Protein AF-A0A924PBU7-F1 (afdb_monomer)

Nearest PDB structures (foldseek):
  3qky-assembly1_A  TM=4.570E-01  e=2.585E-02  Rhodothermus marinus DSM 4252
  3ieg-assembly2_B  TM=4.352E-01  e=3.442E-02  Mus musculus
  3cvp-assembly1_A  TM=3.753E-01  e=7.047E-02  unclassified
  2j9q-assembly1_A  TM=3.989E-01  e=1.033E-01  Homo sapiens
  4gpk-assembly2_E  TM=4.368E-01  e=1.665E-01  Bacillus thuringiensis serovar thuringiensis

Structure (mmCIF, N/CA/C/O backbone):
data_AF-A0A924PBU7-F1
#
_entry.id   AF-A0A924PBU7-F1
#
loop_
_atom_site.group_PDB
_atom_site.id
_atom_site.type_symbol
_atom_site.label_atom_id
_atom_site.label_alt_id
_atom_site.label_comp_id
_atom_site.label_asym_id
_atom_site.label_entity_id
_atom_site.label_seq_id
_atom_site.pdbx_PDB_ins_code
_atom_site.Cartn_x
_atom_site.Cartn_y
_atom_site.Cartn_z
_atom_site.occupancy
_atom_site.B_iso_or_equiv
_atom_site.auth_seq_id
_atom_site.auth_comp_id
_atom_site.auth_asym_id
_atom_site.auth_atom_id
_atom_site.pdbx_PDB_model_num
ATOM 1 N N . MET A 1 1 ? 23.045 -5.844 -27.624 1.00 56.81 1 MET A N 1
ATOM 2 C CA . MET A 1 1 ? 23.984 -5.173 -26.698 1.00 56.81 1 MET A CA 1
ATOM 3 C C . MET A 1 1 ? 23.723 -3.667 -26.605 1.00 56.81 1 MET A C 1
ATOM 5 O O . MET A 1 1 ? 23.748 -3.156 -25.504 1.00 56.81 1 MET A O 1
ATOM 9 N N . MET A 1 2 ? 23.396 -2.970 -27.705 1.00 58.81 2 MET A N 1
ATOM 10 C CA . MET A 1 2 ? 23.069 -1.529 -27.681 1.00 58.81 2 MET A CA 1
ATOM 11 C C . MET A 1 2 ? 21.745 -1.187 -26.959 1.00 58.81 2 MET A C 1
ATOM 13 O O . MET A 1 2 ? 21.706 -0.216 -26.221 1.00 58.81 2 MET A O 1
ATOM 17 N N . GLN A 1 3 ? 20.705 -2.024 -27.077 1.00 64.38 3 GLN A N 1
ATOM 18 C CA . GLN A 1 3 ? 19.412 -1.808 -26.397 1.00 64.38 3 GLN A CA 1
ATOM 19 C C . GLN A 1 3 ? 19.473 -1.950 -24.863 1.00 64.38 3 GLN A C 1
ATOM 21 O O . GLN A 1 3 ? 18.751 -1.263 -24.157 1.00 64.38 3 GLN A O 1
ATOM 26 N N . THR A 1 4 ? 20.349 -2.806 -24.328 1.00 65.38 4 THR A N 1
ATOM 27 C CA . THR A 1 4 ? 20.480 -3.021 -22.872 1.00 65.38 4 THR A CA 1
ATOM 28 C C . THR A 1 4 ? 21.102 -1.815 -22.161 1.00 65.38 4 THR A C 1
ATOM 30 O O . THR A 1 4 ? 20.718 -1.487 -21.051 1.00 65.38 4 THR A O 1
ATOM 33 N N . ILE A 1 5 ? 22.016 -1.107 -22.825 1.00 70.56 5 ILE A N 1
ATOM 34 C CA . ILE A 1 5 ? 22.630 0.113 -22.277 1.00 70.56 5 ILE A CA 1
ATOM 35 C C . ILE A 1 5 ? 21.608 1.263 -22.240 1.00 70.56 5 ILE A C 1
ATOM 37 O O . ILE A 1 5 ? 21.645 2.113 -21.356 1.00 70.56 5 ILE A O 1
ATOM 41 N N . GLU A 1 6 ? 20.682 1.289 -23.199 1.00 81.00 6 GLU A N 1
ATOM 42 C CA . GLU A 1 6 ? 19.660 2.331 -23.305 1.00 81.00 6 GLU A CA 1
ATOM 43 C C . GLU A 1 6 ? 18.595 2.209 -22.203 1.00 81.00 6 GLU A C 1
ATOM 45 O O . GLU A 1 6 ? 18.214 3.223 -21.623 1.00 81.00 6 GLU A O 1
ATOM 50 N N . ILE A 1 7 ? 18.172 0.989 -21.845 1.00 81.00 7 ILE A N 1
ATOM 51 C CA . ILE A 1 7 ? 17.208 0.787 -20.749 1.00 81.00 7 ILE A CA 1
ATOM 52 C C . ILE A 1 7 ? 17.805 1.111 -19.374 1.00 81.00 7 ILE A C 1
ATOM 54 O O . ILE A 1 7 ? 17.152 1.785 -18.578 1.00 81.00 7 ILE A O 1
ATOM 58 N N . GLU A 1 8 ? 19.048 0.696 -19.110 1.00 83.94 8 GLU A N 1
ATOM 59 C CA . GLU A 1 8 ? 19.739 0.993 -17.847 1.00 83.94 8 GLU A CA 1
ATOM 60 C C . GLU A 1 8 ? 19.863 2.509 -17.641 1.00 83.94 8 GLU A C 1
ATOM 62 O O . GLU A 1 8 ? 19.563 3.016 -16.563 1.00 83.94 8 GLU A O 1
ATOM 67 N N . LEU A 1 9 ? 20.184 3.258 -18.703 1.00 89.38 9 LEU A N 1
ATOM 68 C CA . LEU A 1 9 ? 20.258 4.717 -18.649 1.00 89.38 9 LEU A CA 1
ATOM 69 C C . LEU A 1 9 ? 18.900 5.375 -18.358 1.00 89.38 9 LEU A C 1
ATOM 71 O O . LEU A 1 9 ? 18.836 6.330 -17.581 1.00 89.38 9 LEU A O 1
ATOM 75 N N . LEU A 1 10 ? 17.819 4.895 -18.982 1.00 89.94 10 LEU A N 1
ATOM 76 C CA . LEU A 1 10 ? 16.467 5.394 -18.705 1.00 89.94 10 LEU A CA 1
ATOM 77 C C . LEU A 1 10 ? 16.088 5.137 -17.241 1.00 89.94 10 LEU A C 1
ATOM 79 O O . LEU A 1 10 ? 15.563 6.031 -16.576 1.00 89.94 10 LEU A O 1
ATOM 83 N N . MET A 1 11 ? 16.415 3.953 -16.719 1.00 86.75 11 MET A N 1
ATOM 84 C CA . MET A 1 11 ? 16.155 3.600 -15.325 1.00 86.75 11 MET A CA 1
ATOM 85 C C . MET A 1 11 ? 16.983 4.403 -14.332 1.00 86.75 11 MET A C 1
ATOM 87 O O . MET A 1 11 ? 16.440 4.850 -13.323 1.00 86.75 11 MET A O 1
ATOM 91 N N . ASP A 1 12 ? 18.256 4.659 -14.615 1.00 91.44 12 ASP A N 1
ATOM 92 C CA . ASP A 1 12 ? 19.094 5.512 -13.773 1.00 91.44 12 ASP A CA 1
ATOM 93 C C . ASP A 1 12 ? 18.520 6.930 -13.664 1.00 91.44 12 ASP A C 1
ATOM 95 O O . ASP A 1 12 ? 18.472 7.510 -12.576 1.00 91.44 12 ASP A O 1
ATOM 99 N N . GLN A 1 13 ? 18.011 7.477 -14.771 1.00 92.62 13 GLN A N 1
ATOM 100 C CA . GLN A 1 13 ? 17.343 8.778 -14.762 1.00 92.62 13 GLN A CA 1
ATOM 101 C C . GLN A 1 13 ? 16.046 8.740 -13.947 1.00 92.62 13 GLN A C 1
ATOM 103 O O . GLN A 1 13 ? 15.836 9.608 -13.100 1.00 92.62 13 GLN A O 1
ATOM 108 N N . ILE A 1 14 ? 15.193 7.733 -14.157 1.00 90.50 14 ILE A N 1
ATOM 109 C CA . ILE A 1 14 ? 13.946 7.549 -13.397 1.00 90.50 14 ILE A CA 1
ATOM 110 C C . ILE A 1 14 ? 14.235 7.436 -11.893 1.00 9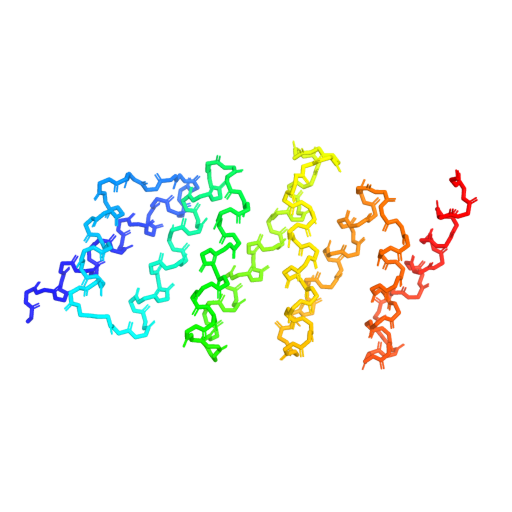0.50 14 ILE A C 1
ATOM 112 O O . ILE A 1 14 ? 13.585 8.104 -11.085 1.00 90.50 14 ILE A O 1
ATOM 116 N N . ASN A 1 15 ? 15.241 6.647 -11.515 1.00 88.69 15 ASN A N 1
ATOM 117 C CA . ASN A 1 15 ? 15.662 6.486 -10.127 1.00 88.69 15 ASN A CA 1
ATOM 118 C C . ASN A 1 15 ? 16.164 7.808 -9.534 1.00 88.69 15 ASN A C 1
ATOM 120 O O . ASN A 1 15 ? 15.799 8.133 -8.408 1.00 88.69 15 ASN A O 1
ATOM 124 N N . ALA A 1 16 ? 16.908 8.619 -10.292 1.00 92.19 16 ALA A N 1
ATOM 125 C CA . ALA A 1 16 ? 17.340 9.939 -9.832 1.00 92.19 16 ALA A CA 1
ATOM 126 C C . ALA A 1 16 ? 16.155 10.877 -9.533 1.00 92.19 16 ALA A C 1
ATOM 128 O O . ALA A 1 16 ? 16.163 11.583 -8.521 1.00 92.19 16 ALA A O 1
ATOM 129 N N . TYR A 1 17 ? 15.108 10.862 -10.369 1.00 90.56 17 TYR A N 1
ATOM 130 C CA . TYR A 1 17 ? 13.878 11.613 -10.096 1.00 90.56 17 TYR A CA 1
ATOM 131 C C . TYR A 1 17 ? 13.199 11.122 -8.817 1.00 90.56 17 TYR A C 1
ATOM 133 O O . TYR A 1 17 ? 12.898 11.936 -7.938 1.00 90.56 17 TYR A O 1
ATOM 141 N N . ARG A 1 18 ? 13.054 9.803 -8.664 1.00 83.62 18 ARG A N 1
ATOM 142 C CA . ARG A 1 18 ? 12.472 9.191 -7.464 1.00 83.62 18 ARG A CA 1
ATOM 143 C C . ARG A 1 18 ? 13.238 9.572 -6.198 1.00 83.62 18 ARG A C 1
ATOM 145 O O . ARG A 1 18 ? 12.625 10.004 -5.226 1.00 83.62 18 ARG A O 1
ATOM 152 N N . ASP A 1 19 ? 14.561 9.463 -6.219 1.00 86.31 19 ASP A N 1
ATOM 153 C CA . ASP A 1 19 ? 15.416 9.762 -5.067 1.00 86.31 19 ASP A CA 1
ATOM 154 C C . ASP A 1 19 ? 15.385 11.259 -4.705 1.00 86.31 19 ASP A C 1
ATOM 156 O O . ASP A 1 19 ? 15.541 11.627 -3.540 1.00 86.31 19 ASP A O 1
ATOM 160 N N . SER A 1 20 ? 15.113 12.130 -5.683 1.00 87.88 20 SER A N 1
ATOM 161 C CA . SER A 1 20 ? 14.865 13.561 -5.462 1.00 87.88 20 SER A CA 1
ATOM 162 C C . SER A 1 20 ? 13.434 13.895 -5.008 1.00 87.88 20 SER A C 1
ATOM 164 O O . SER A 1 20 ? 13.133 15.060 -4.748 1.00 87.88 20 SER A O 1
ATOM 166 N N . GLY A 1 21 ? 12.539 12.902 -4.931 1.00 82.19 21 GLY A N 1
ATOM 167 C CA . GLY A 1 21 ? 11.125 13.083 -4.586 1.00 82.19 21 GLY A CA 1
ATOM 168 C C . GLY A 1 21 ? 10.296 13.778 -5.671 1.00 82.19 21 GLY A C 1
ATOM 169 O O . GLY A 1 21 ? 9.226 14.309 -5.376 1.00 82.19 21 GLY A O 1
ATOM 170 N N . SER A 1 22 ? 10.790 13.812 -6.910 1.00 85.88 22 SER A N 1
ATOM 171 C CA . SER A 1 22 ? 10.132 14.462 -8.046 1.00 85.88 22 SER A CA 1
ATOM 172 C C . SER A 1 22 ? 9.570 13.433 -9.024 1.00 85.88 22 SER A C 1
ATOM 174 O O . SER A 1 22 ? 10.140 12.359 -9.208 1.00 85.88 22 SER A O 1
ATOM 176 N N . ALA A 1 23 ? 8.473 13.782 -9.699 1.00 85.75 23 ALA A N 1
ATOM 177 C CA . ALA A 1 23 ? 7.946 12.967 -10.787 1.00 85.75 23 ALA A CA 1
ATOM 178 C C . ALA A 1 23 ? 8.939 12.959 -11.966 1.00 85.75 23 ALA A C 1
ATOM 180 O O . ALA A 1 23 ? 9.358 14.042 -12.398 1.00 85.75 23 ALA A O 1
ATOM 181 N N . PRO A 1 24 ? 9.294 11.793 -12.531 1.00 87.56 24 PRO A N 1
ATOM 182 C CA . PRO A 1 24 ? 10.001 11.757 -13.803 1.00 87.56 24 PRO A CA 1
ATOM 183 C C . PRO A 1 24 ? 9.134 12.389 -14.910 1.00 87.56 24 PRO A C 1
ATOM 185 O O . PRO A 1 24 ? 7.908 12.223 -14.896 1.00 87.56 24 PRO A O 1
ATOM 188 N N . PRO A 1 25 ? 9.733 13.104 -15.884 1.00 89.88 25 PRO A N 1
ATOM 189 C CA . PRO A 1 25 ? 9.001 13.662 -17.015 1.00 89.88 25 PRO A CA 1
ATOM 190 C C . PRO A 1 25 ? 8.213 12.586 -17.767 1.00 89.88 25 PRO A C 1
ATOM 192 O O . PRO A 1 25 ? 8.705 11.479 -17.977 1.00 89.88 25 PRO A O 1
ATOM 195 N N . GLU A 1 26 ? 7.014 12.928 -18.239 1.00 87.88 26 GLU A N 1
ATOM 196 C CA . GLU A 1 26 ? 6.144 11.983 -18.954 1.00 87.88 26 GLU A CA 1
ATOM 197 C C . GLU A 1 26 ? 6.832 11.375 -20.187 1.00 87.88 26 GLU A C 1
ATOM 199 O O . GLU A 1 26 ? 6.700 10.184 -20.451 1.00 87.88 26 GLU A O 1
ATOM 204 N N . GLU A 1 27 ? 7.633 12.167 -20.903 1.00 90.44 27 GLU A N 1
ATOM 205 C CA . GLU A 1 27 ? 8.400 1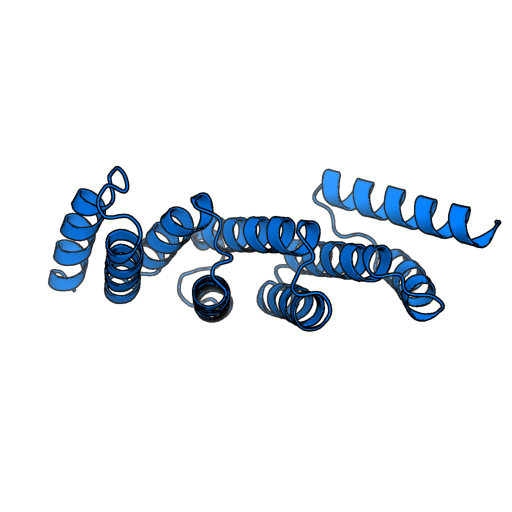1.693 -22.058 1.00 90.44 27 GLU A CA 1
ATOM 206 C C . GLU A 1 27 ? 9.428 10.615 -21.676 1.00 90.44 27 GLU A C 1
ATOM 208 O O . GLU A 1 27 ? 9.548 9.613 -22.377 1.00 90.44 27 GLU A O 1
ATOM 213 N N . LEU A 1 28 ? 10.111 10.769 -20.535 1.00 90.69 28 LEU A N 1
ATOM 214 C CA . LEU A 1 28 ? 11.053 9.770 -20.020 1.00 90.69 28 LEU A CA 1
ATOM 215 C C . LEU A 1 28 ? 10.324 8.458 -19.691 1.00 90.69 28 LEU A C 1
ATOM 217 O O . LEU A 1 28 ? 10.750 7.379 -20.104 1.00 90.69 28 LEU A O 1
ATOM 221 N N . MET A 1 29 ? 9.175 8.561 -19.019 1.00 90.94 29 MET A N 1
ATOM 222 C CA . MET A 1 29 ? 8.334 7.403 -18.702 1.00 90.94 29 MET A CA 1
ATOM 223 C C . MET A 1 29 ? 7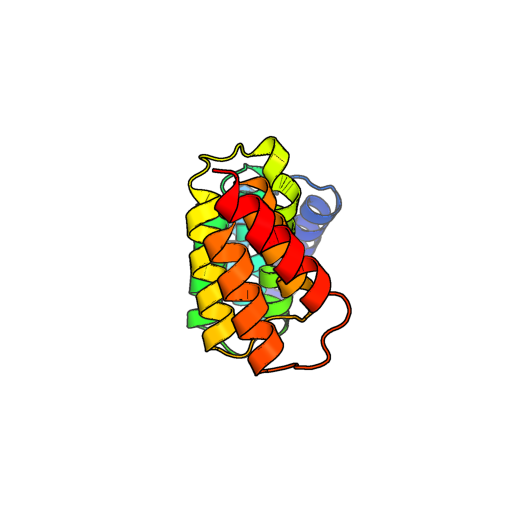.790 6.718 -19.960 1.00 90.94 29 MET A C 1
ATOM 225 O O . MET A 1 29 ? 7.758 5.492 -20.032 1.00 90.94 29 MET A O 1
ATOM 229 N N . ASN A 1 30 ? 7.408 7.483 -20.985 1.00 90.38 30 ASN A N 1
ATOM 230 C CA . ASN A 1 30 ? 6.929 6.940 -22.256 1.00 90.38 30 ASN A CA 1
ATOM 231 C C . ASN A 1 30 ? 8.031 6.205 -23.029 1.00 90.38 30 ASN A C 1
ATOM 233 O O . ASN A 1 30 ? 7.757 5.172 -23.644 1.00 90.38 30 ASN A O 1
ATOM 237 N N . GLN A 1 31 ? 9.267 6.708 -22.999 1.00 89.50 31 GLN A N 1
ATOM 238 C CA . GLN A 1 31 ? 10.417 6.031 -23.603 1.00 89.50 31 GLN A CA 1
ATOM 239 C C . GLN A 1 31 ? 10.694 4.695 -22.913 1.00 89.50 31 GLN A C 1
ATOM 241 O O . GLN A 1 31 ? 10.795 3.669 -23.588 1.00 89.50 31 GLN A O 1
ATOM 246 N N . TYR A 1 32 ? 10.719 4.690 -21.578 1.00 88.31 32 TYR A N 1
ATOM 247 C CA . TYR A 1 32 ? 10.904 3.464 -20.807 1.00 88.31 32 TYR A CA 1
ATOM 248 C C . TYR A 1 32 ? 9.760 2.462 -21.035 1.00 88.31 32 TYR A C 1
ATOM 250 O O . TYR A 1 32 ? 10.009 1.290 -21.312 1.00 88.31 32 TYR A O 1
ATOM 258 N N . ARG A 1 33 ? 8.501 2.924 -21.058 1.00 89.38 33 ARG A N 1
ATOM 259 C CA . ARG A 1 33 ? 7.334 2.073 -21.341 1.00 89.38 33 ARG A CA 1
ATOM 260 C C . ARG A 1 33 ? 7.422 1.392 -22.707 1.00 89.38 33 ARG A C 1
ATOM 262 O O . ARG A 1 33 ? 7.236 0.182 -22.785 1.00 89.38 33 ARG A O 1
ATOM 269 N N . ARG A 1 34 ? 7.767 2.131 -23.770 1.00 88.12 34 ARG A N 1
ATOM 270 C CA . ARG A 1 34 ? 7.954 1.558 -25.120 1.00 88.12 34 ARG A CA 1
ATOM 271 C C . ARG A 1 34 ? 9.036 0.483 -25.146 1.00 88.12 34 ARG A C 1
ATOM 273 O O . ARG A 1 34 ? 8.902 -0.499 -25.872 1.00 88.12 34 ARG A O 1
ATOM 280 N N . PHE A 1 35 ? 10.102 0.672 -24.371 1.00 83.25 35 PHE A N 1
ATOM 281 C CA . PHE A 1 35 ? 11.165 -0.318 -24.258 1.00 83.25 35 PHE A CA 1
ATOM 282 C C . PHE A 1 35 ? 10.647 -1.613 -23.624 1.00 83.25 35 PHE A C 1
ATOM 284 O O . PHE A 1 35 ? 10.793 -2.693 -24.198 1.00 83.25 35 PHE A O 1
ATOM 291 N N . VAL A 1 36 ? 9.988 -1.493 -22.470 1.00 84.50 36 VAL A N 1
ATOM 292 C CA . VAL A 1 36 ? 9.411 -2.627 -21.737 1.00 84.50 36 VAL A CA 1
ATOM 293 C C . VAL A 1 36 ? 8.369 -3.351 -22.595 1.00 84.50 36 VAL A C 1
ATOM 295 O O . VAL A 1 36 ? 8.354 -4.576 -22.638 1.00 84.50 36 VAL A O 1
ATOM 298 N N . GLU A 1 37 ? 7.531 -2.625 -23.339 1.00 83.50 37 GLU A N 1
ATOM 299 C CA . GLU A 1 37 ? 6.545 -3.203 -24.264 1.00 83.50 37 GLU A CA 1
ATOM 300 C C . GLU A 1 37 ? 7.190 -4.009 -25.403 1.00 83.50 37 GLU A C 1
ATOM 302 O O . GLU A 1 37 ? 6.627 -5.016 -25.840 1.00 83.50 37 GLU A O 1
ATOM 307 N N . ALA A 1 38 ? 8.369 -3.597 -25.878 1.00 80.12 38 ALA A N 1
ATOM 308 C CA . ALA A 1 38 ? 9.058 -4.248 -26.987 1.00 80.12 38 ALA A CA 1
ATOM 309 C C . ALA A 1 38 ? 9.742 -5.567 -26.591 1.00 80.12 38 ALA A C 1
ATOM 311 O O . ALA A 1 38 ? 9.901 -6.445 -27.444 1.00 80.12 38 ALA A O 1
ATOM 312 N N . SER A 1 39 ? 10.172 -5.731 -25.335 1.00 65.12 39 SER A N 1
ATOM 313 C CA . SER A 1 39 ? 10.795 -6.969 -24.831 1.00 65.12 39 SER A CA 1
ATOM 314 C C . SER A 1 39 ? 10.753 -7.044 -23.295 1.00 65.12 39 SER A C 1
ATOM 316 O O . SER A 1 39 ? 11.775 -6.824 -22.651 1.00 65.12 39 SER A O 1
ATOM 318 N N . PRO A 1 40 ? 9.599 -7.373 -22.686 1.00 70.50 40 PRO A N 1
ATOM 319 C CA . PRO A 1 40 ? 9.456 -7.331 -21.235 1.00 70.50 40 PRO A CA 1
ATOM 320 C C . PRO A 1 40 ? 10.074 -8.569 -20.587 1.00 70.50 40 PRO A C 1
ATOM 322 O O . PRO A 1 40 ? 9.542 -9.676 -20.728 1.00 70.50 40 PRO A O 1
ATOM 325 N N . THR A 1 41 ? 11.137 -8.398 -19.800 1.00 83.69 41 THR A N 1
ATOM 326 C CA . THR A 1 41 ? 11.391 -9.351 -18.715 1.00 83.69 41 THR A CA 1
ATOM 327 C C . THR A 1 41 ? 10.430 -9.074 -17.553 1.00 83.69 41 THR A C 1
ATOM 329 O O . THR A 1 41 ? 9.811 -8.011 -17.461 1.00 83.69 41 THR A O 1
ATOM 332 N N . GLU A 1 42 ? 10.271 -10.041 -16.646 1.00 83.12 42 GLU A N 1
ATOM 333 C CA . GLU A 1 42 ? 9.536 -9.808 -15.395 1.00 83.12 42 GLU A CA 1
ATOM 334 C C . GLU A 1 42 ? 10.146 -8.650 -14.588 1.00 83.12 42 GLU A C 1
ATOM 336 O O . GLU A 1 42 ? 9.401 -7.881 -13.980 1.00 83.12 42 GLU A O 1
ATOM 341 N N . GLY A 1 43 ? 11.477 -8.508 -14.612 1.00 84.38 43 GLY A N 1
ATOM 342 C CA . GLY A 1 43 ? 12.191 -7.416 -13.951 1.00 84.38 43 GLY A CA 1
ATOM 343 C C . GLY A 1 43 ? 11.794 -6.059 -14.520 1.00 84.38 43 GLY A C 1
ATOM 344 O O . GLY A 1 43 ? 11.284 -5.223 -13.780 1.00 84.38 43 GLY A O 1
ATOM 345 N N . ASP A 1 44 ? 11.898 -5.893 -15.839 1.00 83.75 44 ASP A N 1
ATOM 346 C CA . ASP A 1 44 ? 11.591 -4.620 -16.509 1.00 83.75 44 ASP A CA 1
ATOM 347 C C . ASP A 1 44 ? 10.124 -4.207 -16.309 1.00 83.75 44 ASP A C 1
ATOM 349 O O . ASP A 1 44 ? 9.806 -3.051 -16.038 1.00 83.75 44 ASP A O 1
ATOM 353 N N . ALA A 1 45 ? 9.199 -5.168 -16.389 1.00 84.19 45 ALA A N 1
ATOM 354 C CA . ALA A 1 45 ? 7.781 -4.897 -16.163 1.00 84.19 45 ALA A CA 1
ATOM 355 C C . ALA A 1 45 ? 7.474 -4.524 -14.701 1.00 84.19 45 ALA A C 1
ATOM 357 O O . ALA A 1 45 ? 6.561 -3.741 -14.439 1.00 84.19 45 ALA A O 1
ATOM 358 N N . SER A 1 46 ? 8.229 -5.082 -13.754 1.00 88.38 46 SER A N 1
ATOM 359 C CA . SER A 1 46 ? 8.105 -4.765 -12.331 1.00 88.38 46 SER A CA 1
ATOM 360 C C . SER A 1 46 ? 8.649 -3.374 -12.017 1.00 88.38 46 SER A C 1
ATOM 362 O O . SER A 1 46 ? 7.998 -2.599 -11.321 1.00 88.38 46 SER A O 1
ATOM 364 N N . GLU A 1 47 ? 9.815 -3.036 -12.561 1.00 88.44 47 GLU A N 1
ATOM 365 C CA . GLU A 1 47 ? 10.434 -1.721 -12.404 1.00 88.44 47 GLU A CA 1
ATOM 366 C C . GLU A 1 47 ? 9.580 -0.611 -13.021 1.00 88.44 47 GLU A C 1
ATOM 368 O O . GLU A 1 47 ? 9.370 0.422 -12.382 1.00 88.44 47 GLU A O 1
ATOM 373 N N . LEU A 1 48 ? 8.985 -0.854 -14.194 1.00 89.31 48 LEU A N 1
ATOM 374 C CA . LEU A 1 48 ? 8.018 0.063 -14.801 1.00 89.31 48 LEU A CA 1
ATOM 375 C C . LEU A 1 48 ? 6.817 0.320 -13.903 1.00 89.31 48 LEU A C 1
ATOM 377 O O . LEU A 1 48 ? 6.451 1.475 -13.710 1.00 89.31 48 LEU A O 1
ATOM 381 N N . ALA A 1 49 ? 6.227 -0.725 -13.323 1.00 92.06 49 ALA A N 1
ATOM 382 C CA . ALA A 1 49 ? 5.093 -0.553 -12.425 1.00 92.06 49 ALA A CA 1
ATOM 383 C C . ALA A 1 49 ? 5.463 0.269 -11.179 1.00 92.06 49 ALA A C 1
ATOM 385 O O . ALA A 1 49 ? 4.690 1.130 -10.760 1.00 92.06 49 ALA A O 1
ATOM 386 N N . ILE A 1 50 ? 6.654 0.048 -10.613 1.00 92.06 50 ILE A N 1
ATOM 387 C CA . ILE A 1 50 ? 7.156 0.820 -9.466 1.00 92.06 50 ILE A CA 1
ATOM 388 C C . ILE A 1 50 ? 7.350 2.290 -9.854 1.00 92.06 50 ILE A C 1
ATOM 390 O O . ILE A 1 50 ? 6.911 3.182 -9.128 1.00 92.06 50 ILE A O 1
ATOM 394 N N . ALA A 1 51 ? 7.975 2.550 -11.002 1.00 91.00 51 ALA A N 1
ATOM 395 C CA . ALA A 1 51 ? 8.226 3.900 -11.489 1.00 91.00 51 ALA A CA 1
ATOM 396 C C . ALA A 1 51 ? 6.930 4.654 -11.840 1.00 91.00 51 ALA A C 1
ATOM 398 O O . ALA A 1 51 ? 6.770 5.816 -11.460 1.00 91.00 51 ALA A O 1
ATOM 399 N N . ASP A 1 52 ? 5.980 3.994 -12.509 1.00 91.94 52 ASP A N 1
ATOM 400 C CA . ASP A 1 52 ? 4.665 4.559 -12.831 1.00 91.94 52 ASP A CA 1
ATOM 401 C C . ASP A 1 52 ? 3.882 4.885 -11.549 1.00 91.94 52 ASP A C 1
ATOM 403 O O . ASP A 1 52 ? 3.354 5.992 -11.409 1.00 91.94 52 ASP A O 1
ATOM 407 N N . ALA A 1 53 ? 3.853 3.970 -10.574 1.00 92.56 53 ALA A N 1
ATOM 408 C CA . ALA A 1 53 ? 3.170 4.200 -9.305 1.00 92.56 53 ALA A CA 1
ATOM 409 C C . ALA A 1 53 ? 3.803 5.342 -8.493 1.00 92.56 53 ALA A C 1
ATOM 411 O O . ALA A 1 53 ? 3.073 6.178 -7.961 1.00 92.56 53 ALA A O 1
ATOM 412 N N . ALA A 1 54 ? 5.136 5.436 -8.451 1.00 90.62 54 ALA A N 1
ATOM 413 C CA . ALA A 1 54 ? 5.841 6.540 -7.796 1.00 90.62 54 ALA A CA 1
ATOM 414 C C . ALA A 1 54 ? 5.561 7.892 -8.481 1.00 90.62 54 ALA A C 1
ATOM 416 O O . ALA A 1 54 ? 5.326 8.902 -7.818 1.00 90.62 54 ALA A O 1
ATOM 417 N N . SER A 1 55 ? 5.516 7.927 -9.816 1.00 89.69 55 SER A N 1
ATOM 418 C CA . SER A 1 55 ? 5.134 9.139 -10.551 1.00 89.69 55 SER A CA 1
ATOM 419 C C . SER A 1 55 ? 3.702 9.571 -10.217 1.00 89.69 55 SER A C 1
ATOM 421 O O . SER A 1 55 ? 3.449 10.744 -9.937 1.00 89.69 55 SER A O 1
ATOM 423 N N . LEU A 1 56 ? 2.760 8.628 -10.160 1.00 91.12 56 LEU A N 1
ATOM 424 C CA . LEU A 1 56 ? 1.376 8.897 -9.763 1.00 91.12 56 LEU A CA 1
ATOM 425 C C . LEU A 1 56 ? 1.267 9.358 -8.300 1.00 91.12 56 LEU A C 1
ATOM 427 O O . LEU A 1 56 ? 0.502 10.278 -8.010 1.00 91.12 56 LEU A O 1
ATOM 431 N N . GLU A 1 57 ? 2.056 8.781 -7.394 1.00 88.94 57 GLU A N 1
ATOM 432 C CA . GLU A 1 57 ? 2.150 9.200 -5.991 1.00 88.94 57 GLU A CA 1
ATOM 433 C C . GLU A 1 57 ? 2.552 10.670 -5.863 1.00 88.94 57 GLU A C 1
ATOM 435 O O . GLU A 1 57 ? 1.859 11.441 -5.201 1.00 88.94 57 GLU A O 1
ATOM 440 N N . THR A 1 58 ? 3.624 11.086 -6.545 1.00 86.44 58 THR A N 1
ATOM 441 C CA . THR A 1 58 ? 4.091 12.486 -6.509 1.00 86.44 58 THR A CA 1
ATOM 442 C C . THR A 1 58 ? 3.063 13.476 -7.068 1.00 86.44 58 THR A C 1
ATOM 444 O O . THR A 1 58 ? 3.072 14.652 -6.709 1.00 86.44 58 THR A O 1
ATOM 447 N N . GLN A 1 59 ? 2.134 13.003 -7.905 1.00 86.50 59 GLN A N 1
ATOM 448 C CA . GLN A 1 59 ? 1.004 13.776 -8.429 1.00 86.50 59 GLN A CA 1
ATOM 449 C C . GLN A 1 59 ? -0.241 13.728 -7.521 1.00 86.50 59 GLN A C 1
ATOM 451 O O . GLN A 1 59 ? -1.267 14.317 -7.858 1.00 86.50 59 GLN A O 1
ATOM 456 N N . GLY A 1 60 ? -0.194 13.008 -6.395 1.00 86.12 60 GLY A N 1
ATOM 457 C CA . GLY A 1 60 ? -1.334 12.791 -5.501 1.00 86.12 60 GLY A CA 1
ATOM 458 C C . GLY A 1 60 ? -2.398 11.834 -6.054 1.00 86.12 60 GLY A C 1
ATOM 459 O O . GLY A 1 60 ? -3.503 11.751 -5.520 1.00 86.12 60 GLY A O 1
ATOM 460 N N . ARG A 1 61 ? -2.095 11.096 -7.127 1.00 89.44 61 ARG A N 1
ATOM 461 C CA . ARG A 1 61 ? -3.016 10.181 -7.822 1.00 89.44 61 ARG A CA 1
ATOM 462 C C . ARG A 1 61 ? -2.944 8.776 -7.221 1.00 89.44 61 ARG A C 1
ATOM 464 O O . ARG A 1 61 ? -2.701 7.787 -7.911 1.00 89.44 61 ARG A O 1
ATOM 471 N N . TYR A 1 62 ? -3.165 8.681 -5.910 1.00 90.06 62 TYR A N 1
ATOM 472 C CA . TYR A 1 62 ? -2.923 7.453 -5.144 1.00 90.06 62 TYR A CA 1
ATOM 473 C C . TYR A 1 62 ? -3.786 6.267 -5.585 1.00 90.06 62 TYR A C 1
ATOM 475 O O . TYR A 1 62 ? -3.290 5.148 -5.657 1.00 90.06 62 TYR A O 1
ATOM 483 N N . CYS A 1 63 ? -5.060 6.496 -5.921 1.00 89.44 63 CYS A N 1
ATOM 484 C CA . CYS A 1 63 ? -5.938 5.432 -6.420 1.00 89.44 63 CYS A CA 1
ATOM 485 C C . CYS A 1 63 ? -5.391 4.788 -7.703 1.00 89.44 63 CYS A C 1
ATOM 487 O O . CYS A 1 63 ? -5.438 3.573 -7.853 1.00 89.44 63 CYS A O 1
ATOM 489 N N . GLU A 1 64 ? -4.842 5.586 -8.617 1.00 90.75 64 GLU A N 1
ATOM 490 C CA . GLU A 1 64 ? -4.287 5.075 -9.872 1.00 90.75 64 GLU A CA 1
ATOM 491 C C . GLU A 1 64 ? -2.973 4.327 -9.632 1.00 90.75 64 GLU A C 1
ATOM 493 O O . GLU A 1 64 ? -2.767 3.255 -10.195 1.00 90.75 64 GLU A O 1
ATOM 498 N N . ALA A 1 65 ? -2.125 4.828 -8.732 1.00 92.06 65 ALA A N 1
ATOM 499 C CA . ALA A 1 65 ? -0.910 4.130 -8.316 1.00 92.06 65 ALA A CA 1
ATOM 500 C C . ALA A 1 65 ? -1.212 2.757 -7.682 1.00 92.06 65 ALA A C 1
ATOM 502 O O . ALA A 1 65 ? -0.515 1.780 -7.958 1.00 92.06 65 ALA A O 1
ATOM 503 N N . LEU A 1 66 ? -2.280 2.649 -6.878 1.00 90.38 66 LEU A N 1
ATOM 504 C CA . LEU A 1 66 ? -2.730 1.369 -6.315 1.00 90.38 66 LEU A CA 1
ATOM 505 C C . LEU A 1 66 ? -3.117 0.369 -7.410 1.00 90.38 66 LEU A C 1
ATOM 507 O O . LEU A 1 66 ? -2.717 -0.792 -7.335 1.00 90.38 66 LEU A O 1
ATOM 511 N N . VAL A 1 67 ? -3.825 0.829 -8.446 1.00 89.88 67 VAL A N 1
ATOM 512 C CA . VAL A 1 67 ? -4.203 -0.004 -9.598 1.00 89.88 67 VAL A CA 1
ATOM 513 C C . VAL A 1 67 ? -2.971 -0.498 -10.360 1.00 89.88 67 VAL A C 1
ATOM 515 O O . VAL A 1 67 ? -2.935 -1.665 -10.750 1.00 89.88 67 VAL A O 1
ATOM 518 N N . VAL A 1 68 ? -1.944 0.341 -10.544 1.00 92.25 68 VAL A N 1
ATOM 519 C CA . VAL A 1 68 ? -0.687 -0.062 -11.206 1.00 92.25 68 VAL A CA 1
ATOM 520 C C . VAL A 1 68 ? -0.010 -1.207 -10.450 1.00 92.25 68 VAL A C 1
ATOM 522 O O . VAL A 1 68 ? 0.319 -2.236 -11.049 1.00 92.25 68 VAL A O 1
ATOM 525 N N . PHE A 1 69 ? 0.146 -1.075 -9.129 1.00 89.44 69 PHE A N 1
ATOM 526 C CA . PHE A 1 69 ? 0.705 -2.148 -8.304 1.00 89.44 69 PHE A CA 1
ATOM 527 C C . PHE A 1 69 ? -0.141 -3.422 -8.353 1.00 89.44 69 PHE A C 1
ATOM 529 O O . PHE A 1 69 ? 0.409 -4.522 -8.456 1.00 89.44 69 PHE A O 1
ATOM 536 N N . GLU A 1 70 ? -1.468 -3.290 -8.309 1.00 86.62 70 GLU A N 1
ATOM 537 C CA . GLU A 1 70 ? -2.369 -4.437 -8.371 1.00 86.62 70 GLU A CA 1
ATOM 538 C C . GLU A 1 70 ? -2.215 -5.196 -9.694 1.00 86.62 70 GLU A C 1
ATOM 540 O O . GLU A 1 70 ? -2.037 -6.414 -9.685 1.00 86.62 70 GLU A O 1
ATOM 545 N N . GLN A 1 71 ? -2.219 -4.497 -10.829 1.00 88.62 71 GLN A N 1
ATOM 546 C CA . GLN A 1 71 ? -2.047 -5.112 -12.148 1.00 88.62 71 GLN A CA 1
ATOM 547 C C . GLN A 1 71 ? -0.690 -5.815 -12.279 1.00 88.62 71 GLN A C 1
ATOM 549 O O . GLN A 1 71 ? -0.616 -6.943 -12.777 1.00 88.62 71 GLN A O 1
ATOM 554 N N . ALA A 1 72 ? 0.381 -5.185 -11.788 1.00 89.25 72 ALA A N 1
ATOM 555 C CA . ALA A 1 72 ? 1.716 -5.771 -11.807 1.00 89.25 72 ALA A CA 1
ATOM 556 C C . ALA A 1 72 ? 1.786 -7.057 -10.970 1.00 89.25 72 ALA A C 1
ATOM 558 O O . ALA A 1 72 ? 2.314 -8.070 -11.430 1.00 89.25 72 ALA A O 1
ATOM 559 N N . LEU A 1 73 ? 1.186 -7.063 -9.777 1.00 85.75 73 LEU A N 1
ATOM 560 C CA . LEU A 1 73 ? 1.167 -8.231 -8.892 1.00 85.75 73 LEU A CA 1
ATOM 561 C C . LEU A 1 73 ? 0.163 -9.309 -9.308 1.00 85.75 73 LEU A C 1
ATOM 563 O O . LEU A 1 73 ? 0.371 -10.478 -8.991 1.00 85.75 73 LEU A O 1
ATOM 567 N N . GLN A 1 74 ? -0.892 -8.975 -10.052 1.00 84.62 74 GLN A N 1
ATOM 568 C CA . GLN A 1 74 ? -1.729 -9.987 -10.705 1.00 84.62 74 GLN A CA 1
ATOM 569 C C . GLN A 1 74 ? -0.919 -10.788 -11.731 1.00 84.62 74 GLN A C 1
ATOM 571 O O . GLN A 1 74 ? -1.089 -12.003 -11.839 1.00 84.62 74 GLN A O 1
ATOM 576 N N . LYS A 1 75 ? -0.016 -10.119 -12.458 1.00 86.19 75 LYS A N 1
ATOM 577 C CA . LYS A 1 75 ? 0.851 -10.749 -13.459 1.00 86.19 75 LYS A CA 1
ATOM 578 C C . LYS A 1 75 ? 2.049 -11.466 -12.832 1.00 86.19 75 LYS A C 1
ATOM 580 O O . LYS A 1 75 ? 2.385 -12.570 -13.255 1.00 86.19 75 LYS A O 1
ATOM 585 N N . PHE A 1 76 ? 2.656 -10.867 -11.810 1.00 87.38 76 PHE A N 1
ATOM 586 C CA . PHE A 1 76 ? 3.869 -11.356 -11.151 1.00 87.38 76 PHE A CA 1
ATOM 587 C C . PHE A 1 76 ? 3.661 -11.497 -9.639 1.00 87.38 76 PHE A C 1
ATOM 589 O O . PHE A 1 76 ? 4.281 -10.790 -8.840 1.00 87.38 76 PHE A O 1
ATOM 596 N N . PRO A 1 77 ? 2.793 -12.426 -9.200 1.00 82.31 77 PRO A N 1
ATOM 597 C CA . PRO A 1 77 ? 2.377 -12.492 -7.805 1.00 82.31 77 PRO A CA 1
ATOM 598 C C . PRO A 1 77 ? 3.543 -12.747 -6.858 1.00 82.31 77 PRO A C 1
ATOM 600 O O . PRO A 1 77 ? 3.528 -12.236 -5.747 1.00 82.31 77 PRO A O 1
ATOM 603 N N . GLN A 1 78 ? 4.565 -13.500 -7.275 1.00 84.62 78 GLN A N 1
ATOM 604 C CA . GLN A 1 78 ? 5.705 -13.878 -6.432 1.00 84.62 78 GLN A CA 1
ATOM 605 C C . GLN A 1 78 ? 6.866 -12.877 -6.443 1.00 84.62 78 GLN A C 1
ATOM 607 O O . GLN A 1 78 ? 7.866 -13.114 -5.766 1.00 84.62 78 GLN A O 1
ATOM 612 N N . ASN A 1 79 ? 6.739 -11.756 -7.154 1.00 86.75 79 ASN A N 1
ATOM 613 C CA . ASN A 1 79 ? 7.802 -10.769 -7.228 1.00 86.75 79 ASN A CA 1
ATOM 614 C C . ASN A 1 79 ? 7.948 -10.019 -5.891 1.00 86.75 79 ASN A C 1
ATOM 616 O O . ASN 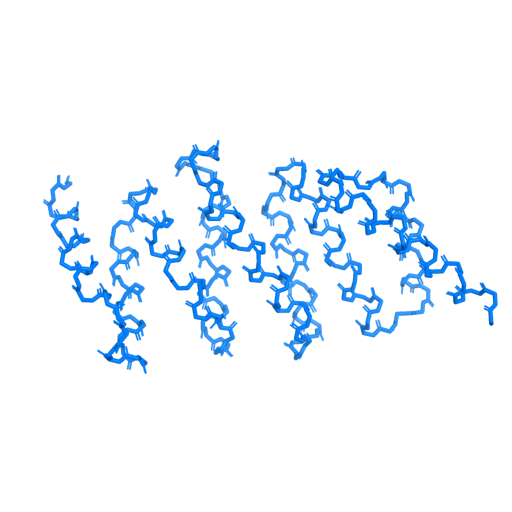A 1 79 ? 7.096 -9.219 -5.499 1.00 86.75 79 ASN A O 1
ATOM 620 N N . LEU A 1 80 ? 9.031 -10.308 -5.167 1.00 85.50 80 LEU A N 1
ATOM 621 C CA . LEU A 1 80 ? 9.276 -9.755 -3.832 1.00 85.50 80 LEU A CA 1
ATOM 622 C C . LEU A 1 80 ? 9.597 -8.257 -3.852 1.00 85.50 80 LEU A C 1
ATOM 624 O O . LEU A 1 80 ? 9.322 -7.574 -2.867 1.00 85.50 80 LEU A O 1
ATOM 628 N N . VAL A 1 81 ? 10.162 -7.751 -4.953 1.00 88.12 81 VAL A N 1
ATOM 629 C CA . VAL A 1 81 ? 10.459 -6.323 -5.114 1.00 88.12 81 VAL A CA 1
ATOM 630 C C . VAL A 1 81 ? 9.144 -5.554 -5.217 1.00 88.12 81 VAL A C 1
ATOM 632 O O . VAL A 1 81 ? 8.875 -4.712 -4.367 1.00 88.12 81 VAL A O 1
ATOM 635 N N . LEU A 1 82 ? 8.250 -5.957 -6.128 1.00 87.19 82 LEU A N 1
ATOM 636 C CA . LEU A 1 82 ? 6.912 -5.364 -6.254 1.00 87.19 82 LEU A CA 1
ATOM 637 C C . LEU A 1 82 ? 6.125 -5.381 -4.942 1.00 87.19 82 LEU A C 1
ATOM 639 O O . LEU A 1 82 ? 5.503 -4.388 -4.580 1.00 87.19 82 LEU A O 1
ATOM 643 N N . GLN A 1 83 ? 6.155 -6.494 -4.205 1.00 85.12 83 GLN A N 1
ATOM 644 C CA . GLN A 1 83 ? 5.458 -6.585 -2.918 1.00 85.12 83 GLN A CA 1
ATOM 645 C C . GLN A 1 83 ? 6.022 -5.611 -1.878 1.00 85.12 83 GLN A C 1
ATOM 647 O O . GLN A 1 83 ? 5.261 -5.018 -1.105 1.00 85.12 83 GLN A O 1
ATOM 652 N N . LYS A 1 84 ? 7.350 -5.462 -1.836 1.00 87.00 84 LYS A N 1
ATOM 653 C CA . LYS A 1 84 ? 8.029 -4.548 -0.918 1.00 87.00 84 LYS A CA 1
ATOM 654 C C . LYS A 1 84 ? 7.684 -3.098 -1.250 1.00 87.00 84 LYS A C 1
ATOM 656 O O . LYS A 1 84 ? 7.285 -2.369 -0.343 1.00 87.00 84 LYS A O 1
ATOM 661 N N . ASP A 1 85 ? 7.800 -2.706 -2.515 1.00 89.88 85 ASP A N 1
ATOM 662 C CA . ASP A 1 85 ? 7.492 -1.349 -2.972 1.00 89.88 85 ASP A CA 1
ATOM 663 C C . ASP A 1 85 ? 6.008 -1.016 -2.796 1.00 89.88 85 ASP A C 1
ATOM 665 O O . ASP A 1 85 ? 5.684 0.030 -2.236 1.00 89.88 85 ASP A O 1
ATOM 669 N N . TRP A 1 86 ? 5.099 -1.943 -3.120 1.00 89.25 86 TRP A N 1
ATOM 670 C CA . TRP A 1 86 ? 3.670 -1.742 -2.869 1.00 89.25 86 TRP A CA 1
ATOM 671 C C . TRP A 1 86 ? 3.380 -1.538 -1.384 1.00 89.25 86 TRP A C 1
ATOM 673 O O . TRP A 1 86 ? 2.656 -0.625 -1.002 1.00 89.25 86 TRP A O 1
ATOM 683 N N . SER A 1 87 ? 3.990 -2.346 -0.514 1.00 86.94 87 SER A N 1
ATOM 684 C CA . SER A 1 87 ? 3.819 -2.195 0.932 1.00 86.94 87 SER A CA 1
ATOM 685 C C . SER A 1 87 ? 4.349 -0.855 1.445 1.00 86.94 87 SER A C 1
ATOM 687 O O . SER A 1 87 ? 3.712 -0.240 2.301 1.00 86.94 87 SER A O 1
ATOM 689 N N . GLY A 1 88 ? 5.490 -0.391 0.925 1.00 88.62 88 GLY A N 1
ATOM 690 C CA . GLY A 1 88 ? 6.031 0.938 1.218 1.00 88.62 88 GLY A CA 1
ATOM 691 C C . GLY A 1 88 ? 5.080 2.050 0.778 1.00 88.62 88 GLY A C 1
ATOM 692 O O . GLY A 1 88 ? 4.804 2.968 1.549 1.00 88.62 88 GLY A O 1
ATOM 693 N N . PHE A 1 89 ? 4.491 1.908 -0.406 1.00 90.00 89 PHE A N 1
ATOM 694 C CA . PHE A 1 89 ? 3.500 2.839 -0.928 1.00 90.00 89 PHE A CA 1
ATOM 695 C C . PHE A 1 89 ? 2.225 2.894 -0.068 1.00 90.00 89 PHE A C 1
ATOM 697 O O . PHE A 1 89 ? 1.758 3.975 0.285 1.00 90.00 89 PHE A O 1
ATOM 704 N N . LEU A 1 90 ? 1.698 1.747 0.379 1.00 90.19 90 LEU A N 1
ATOM 705 C CA . LEU A 1 90 ? 0.551 1.710 1.301 1.00 90.19 90 LEU A CA 1
ATOM 706 C C . LEU A 1 90 ? 0.861 2.410 2.632 1.00 90.19 90 LEU A C 1
ATOM 708 O O . LEU A 1 90 ? -0.006 3.089 3.188 1.00 90.19 90 LEU A O 1
ATOM 712 N N . VAL A 1 91 ? 2.096 2.276 3.136 1.00 88.50 91 VAL A N 1
ATOM 713 C CA . VAL A 1 91 ? 2.560 3.032 4.308 1.00 88.50 91 VAL A CA 1
ATOM 714 C C . VAL A 1 91 ? 2.570 4.531 4.013 1.00 88.50 91 VAL A C 1
ATOM 716 O O . VAL A 1 91 ? 2.080 5.292 4.842 1.00 88.50 91 VAL A O 1
ATOM 719 N N . SER A 1 92 ? 3.063 4.954 2.849 1.00 87.69 92 SER A N 1
ATOM 720 C CA . SER A 1 92 ? 3.079 6.366 2.449 1.00 87.69 92 SER A CA 1
ATOM 721 C C . SER A 1 92 ? 1.671 6.973 2.420 1.00 87.69 92 SER A C 1
ATOM 723 O O . SER A 1 92 ? 1.417 7.961 3.113 1.00 87.69 92 SER A O 1
ATOM 725 N N . ILE A 1 93 ? 0.706 6.316 1.756 1.00 88.81 93 ILE A N 1
ATOM 726 C CA . ILE A 1 93 ? -0.700 6.763 1.748 1.00 88.81 93 ILE A CA 1
ATOM 727 C C . ILE A 1 93 ? -1.227 6.874 3.182 1.00 88.81 93 ILE A C 1
ATOM 729 O O . ILE A 1 93 ? -1.788 7.899 3.574 1.00 88.81 93 ILE A O 1
ATOM 733 N N . ALA A 1 94 ? -1.029 5.834 3.990 1.00 88.44 94 ALA A N 1
ATOM 734 C CA . ALA A 1 94 ? -1.505 5.804 5.365 1.00 88.44 94 ALA A CA 1
ATOM 735 C C . ALA A 1 94 ? -0.871 6.894 6.248 1.00 88.44 94 ALA A C 1
ATOM 737 O O . ALA A 1 94 ? -1.549 7.436 7.121 1.00 88.44 94 ALA A O 1
ATOM 738 N N . LEU A 1 95 ? 0.393 7.257 6.031 1.00 84.81 95 LEU A N 1
ATOM 739 C CA . LEU A 1 95 ? 1.048 8.353 6.751 1.00 84.81 95 LEU A CA 1
ATOM 740 C C . LEU A 1 95 ? 0.606 9.729 6.235 1.00 84.81 95 LEU A C 1
ATOM 742 O O . LEU A 1 95 ? 0.458 10.654 7.027 1.00 84.81 95 LEU A O 1
ATOM 746 N N . SER A 1 96 ? 0.291 9.849 4.944 1.00 84.69 96 SER A N 1
ATOM 747 C CA . SER A 1 96 ? -0.259 11.073 4.341 1.00 84.69 96 SER A CA 1
ATOM 748 C C . SER A 1 96 ? -1.726 11.351 4.716 1.00 84.69 96 SER A C 1
ATOM 750 O O . SER A 1 96 ? -2.295 12.363 4.326 1.00 84.69 96 SER A O 1
ATOM 752 N N . THR A 1 97 ? -2.360 10.494 5.524 1.00 82.38 97 THR A N 1
ATOM 753 C CA . THR A 1 97 ? -3.786 10.591 5.898 1.00 82.38 97 THR A CA 1
ATOM 754 C C . THR A 1 97 ? -4.220 11.962 6.409 1.00 82.38 97 THR A C 1
ATOM 756 O O . THR A 1 97 ? -5.348 12.389 6.157 1.00 82.38 97 THR A O 1
ATOM 759 N N . GLU A 1 98 ? -3.351 12.658 7.141 1.00 77.44 98 GLU A N 1
ATOM 760 C CA . GLU A 1 98 ? -3.665 13.989 7.661 1.00 77.44 98 GLU A CA 1
ATOM 761 C C . GLU A 1 98 ? -3.816 15.036 6.547 1.00 77.44 98 GLU A C 1
ATOM 763 O O . GLU A 1 98 ? -4.689 15.898 6.655 1.00 77.44 98 GLU A O 1
ATOM 768 N N . SER A 1 99 ? -3.033 14.940 5.465 1.00 79.88 99 SER A N 1
ATOM 769 C CA . SER A 1 99 ? -3.093 15.869 4.329 1.00 79.88 99 SER A CA 1
ATOM 770 C C . SER A 1 99 ? -4.165 15.501 3.301 1.00 79.88 99 SER A C 1
ATOM 772 O O . SER A 1 99 ? -4.758 16.401 2.711 1.00 79.88 99 SER A O 1
ATOM 774 N N . LEU A 1 100 ? -4.462 14.209 3.123 1.00 81.88 100 LEU A N 1
ATOM 775 C CA . LEU A 1 100 ? -5.513 13.728 2.209 1.00 81.88 100 LEU A CA 1
ATOM 776 C C . LEU A 1 100 ? -6.921 14.146 2.657 1.00 81.88 100 LEU A C 1
ATOM 778 O O . LEU A 1 100 ? -7.818 14.383 1.851 1.00 81.88 100 LEU A O 1
ATOM 782 N N . GLY A 1 101 ? -7.114 14.277 3.969 1.00 84.44 101 GLY A N 1
ATOM 783 C CA . GLY A 1 101 ? -8.415 14.549 4.556 1.00 84.44 101 GLY A CA 1
ATOM 784 C C . GLY A 1 101 ? -9.301 13.302 4.595 1.00 84.44 101 GLY A C 1
ATOM 785 O O . GLY A 1 101 ? -9.347 12.480 3.691 1.00 84.44 101 GLY A O 1
ATOM 786 N N . LYS A 1 102 ? -10.095 13.177 5.661 1.00 81.94 102 LYS A N 1
ATOM 787 C CA . LYS A 1 102 ? -10.805 11.931 6.026 1.00 81.94 102 LYS A CA 1
ATOM 788 C C . LYS A 1 102 ? -11.772 11.360 4.977 1.00 81.94 102 LYS A C 1
ATOM 790 O O . LYS A 1 102 ? -12.245 10.241 5.154 1.00 81.94 102 LYS A O 1
ATOM 795 N N . LYS A 1 103 ? -12.144 12.140 3.959 1.00 85.19 103 LYS A N 1
ATOM 796 C CA . LYS A 1 103 ? -13.090 11.750 2.901 1.00 85.19 103 LYS A CA 1
ATOM 797 C C . LYS A 1 103 ? -12.398 11.379 1.587 1.00 85.19 103 LYS A C 1
ATOM 799 O O . LYS A 1 103 ? -13.103 11.141 0.610 1.00 85.19 103 LYS A O 1
ATOM 804 N N . ASP A 1 104 ? -11.067 11.352 1.554 1.00 87.69 104 ASP A N 1
ATOM 805 C CA . ASP A 1 104 ? -10.330 11.002 0.348 1.00 87.69 104 ASP A CA 1
ATOM 806 C C . ASP A 1 104 ? -10.684 9.574 -0.114 1.00 87.69 104 ASP A C 1
ATOM 808 O O . ASP A 1 104 ? -10.662 8.638 0.701 1.00 87.69 104 ASP A O 1
ATOM 812 N N . PRO A 1 105 ? -11.037 9.373 -1.398 1.00 84.56 105 PRO A N 1
ATOM 813 C CA . PRO A 1 105 ? -11.392 8.054 -1.921 1.00 84.56 105 PRO A CA 1
ATOM 814 C C . PRO A 1 105 ? -10.252 7.030 -1.794 1.00 84.56 105 PRO A C 1
ATOM 816 O O . PRO A 1 105 ? -10.519 5.831 -1.673 1.00 84.56 105 PRO A O 1
ATOM 819 N N . SER A 1 106 ? -8.998 7.483 -1.725 1.00 86.81 106 SER A N 1
ATOM 820 C CA . SER A 1 106 ? -7.812 6.636 -1.568 1.00 86.81 106 SER A CA 1
ATOM 821 C C . SER A 1 106 ? -7.797 5.893 -0.235 1.00 86.81 106 SER A C 1
ATOM 823 O O . SER A 1 106 ? -7.179 4.841 -0.139 1.00 86.81 106 SER A O 1
ATOM 825 N N . HIS A 1 107 ? -8.513 6.367 0.790 1.00 87.88 107 HIS A N 1
ATOM 826 C CA . HIS A 1 107 ? -8.651 5.643 2.057 1.00 87.88 107 HIS A CA 1
ATOM 827 C C . HIS A 1 107 ? -9.471 4.358 1.918 1.00 87.88 107 HIS A C 1
ATOM 829 O O . HIS A 1 107 ? -9.131 3.328 2.503 1.00 87.88 107 HIS A O 1
ATOM 835 N N . ALA A 1 108 ? -10.552 4.404 1.132 1.00 86.75 108 ALA A N 1
ATOM 836 C CA . ALA A 1 108 ? -11.351 3.217 0.850 1.00 86.75 108 ALA A CA 1
ATOM 837 C C . ALA A 1 108 ? -10.545 2.215 0.009 1.00 86.75 108 ALA A C 1
ATOM 839 O O . ALA A 1 108 ? -10.563 1.018 0.296 1.00 86.75 108 ALA A O 1
ATOM 840 N N . GLU A 1 109 ? -9.795 2.712 -0.979 1.00 88.06 109 GLU A N 1
ATOM 841 C CA . GLU A 1 109 ? -8.952 1.878 -1.839 1.00 88.06 109 GLU A CA 1
ATOM 842 C C . GLU A 1 109 ? -7.774 1.247 -1.092 1.00 88.06 109 GLU A C 1
ATOM 844 O O . GLU A 1 109 ? -7.531 0.048 -1.225 1.00 88.06 109 GLU A O 1
ATOM 849 N N . LEU A 1 110 ? -7.108 2.018 -0.229 1.00 88.94 110 LEU A N 1
ATOM 850 C CA . LEU A 1 110 ? -6.062 1.543 0.675 1.00 88.94 110 LEU A CA 1
ATOM 851 C C . LEU A 1 110 ? -6.575 0.390 1.550 1.00 88.94 110 LEU A C 1
ATOM 853 O O . LEU A 1 110 ? -5.902 -0.630 1.690 1.00 88.94 110 LEU A O 1
ATOM 857 N N . GLY A 1 111 ? -7.784 0.521 2.104 1.00 86.56 111 GLY A N 1
ATOM 858 C CA . GLY A 1 111 ? -8.400 -0.530 2.909 1.00 86.56 111 GLY A CA 1
ATOM 859 C C . GLY A 1 111 ? -8.673 -1.819 2.128 1.00 86.56 111 GLY A C 1
ATOM 860 O O . GLY A 1 111 ? -8.307 -2.899 2.595 1.00 86.56 111 GLY A O 1
ATOM 861 N N . ARG A 1 112 ? -9.249 -1.704 0.920 1.00 86.38 112 ARG A N 1
ATOM 862 C CA . ARG A 1 112 ? -9.497 -2.847 0.017 1.00 86.38 112 ARG A CA 1
ATOM 863 C C . ARG A 1 112 ? -8.204 -3.553 -0.376 1.00 86.38 112 ARG A C 1
ATOM 865 O O . ARG A 1 112 ? -8.097 -4.772 -0.255 1.00 86.38 112 ARG A O 1
ATOM 872 N N . THR A 1 113 ? -7.218 -2.768 -0.793 1.00 84.25 113 THR A N 1
ATOM 873 C CA . THR A 1 113 ? -5.892 -3.248 -1.176 1.00 84.25 113 THR A CA 1
ATOM 874 C C . THR A 1 113 ? -5.221 -4.006 -0.030 1.00 84.25 113 THR A C 1
ATOM 876 O O . THR A 1 113 ? -4.692 -5.105 -0.206 1.00 84.25 113 THR A O 1
ATOM 879 N N . TYR A 1 114 ? -5.281 -3.445 1.175 1.00 85.38 114 TYR A N 1
ATOM 880 C CA . TYR A 1 114 ? -4.716 -4.076 2.355 1.00 85.38 114 TYR A CA 1
ATOM 881 C C . TYR A 1 114 ? -5.398 -5.410 2.701 1.00 85.38 114 TYR A C 1
ATOM 883 O O . TYR A 1 114 ? -4.707 -6.395 2.974 1.00 85.38 114 TYR A O 1
ATOM 891 N N . ASP A 1 115 ? -6.736 -5.472 2.674 1.00 81.94 115 ASP A N 1
ATOM 892 C CA . ASP A 1 115 ? -7.466 -6.725 2.906 1.00 81.94 115 ASP A CA 1
ATOM 893 C C . ASP A 1 115 ? -7.054 -7.795 1.880 1.00 81.94 115 ASP A C 1
ATOM 895 O O . ASP A 1 115 ? -6.859 -8.956 2.245 1.00 81.94 115 ASP A O 1
ATOM 899 N N . ARG A 1 116 ? -6.809 -7.401 0.624 1.00 78.31 116 ARG A N 1
ATOM 900 C CA . ARG A 1 116 ? -6.338 -8.319 -0.417 1.00 78.31 116 ARG A CA 1
ATOM 901 C C . ARG A 1 116 ? -4.944 -8.876 -0.134 1.00 78.31 116 ARG A C 1
ATOM 903 O O . ARG A 1 116 ? -4.729 -10.081 -0.255 1.00 78.31 116 ARG A O 1
ATOM 910 N N . LEU A 1 117 ? -3.999 -8.030 0.274 1.00 78.00 117 LEU A N 1
ATOM 911 C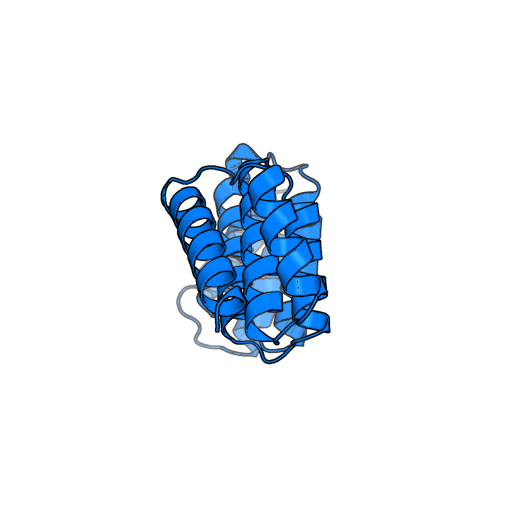 CA . LEU A 1 117 ? -2.668 -8.486 0.692 1.00 78.00 117 LEU A CA 1
ATOM 912 C C . LEU A 1 117 ? -2.736 -9.446 1.881 1.00 78.00 117 LEU A C 1
ATOM 914 O O . LEU A 1 117 ? -1.969 -10.413 1.945 1.00 78.00 117 LEU A O 1
ATOM 918 N N . LEU A 1 118 ? -3.657 -9.188 2.813 1.00 78.25 118 LEU A N 1
ATOM 919 C CA . LEU A 1 118 ? -3.867 -10.027 3.988 1.00 78.25 118 LEU A CA 1
ATOM 920 C C . LEU A 1 118 ? -4.367 -11.419 3.601 1.00 78.25 118 LEU A C 1
ATOM 922 O O . LEU A 1 118 ? -3.824 -12.406 4.093 1.00 78.25 118 LEU A O 1
ATOM 926 N N . GLU A 1 119 ? -5.337 -11.510 2.689 1.00 75.62 119 GLU A N 1
ATOM 927 C CA . GLU A 1 119 ? -5.822 -12.786 2.140 1.00 75.62 119 GLU A CA 1
ATOM 928 C C . GLU A 1 119 ? -4.717 -13.588 1.449 1.00 75.62 119 GLU A C 1
ATOM 930 O O . GLU A 1 119 ? -4.680 -14.814 1.545 1.00 75.62 119 GLU A O 1
ATOM 935 N N . LEU A 1 120 ? -3.792 -12.903 0.775 1.00 72.12 120 LEU A N 1
ATOM 936 C CA . LEU A 1 120 ? -2.659 -13.538 0.107 1.00 72.12 120 LEU A CA 1
ATOM 937 C C . LEU A 1 120 ? -1.563 -14.004 1.081 1.00 72.12 120 LEU A C 1
ATOM 939 O O . LEU A 1 120 ? -0.623 -14.665 0.640 1.00 72.12 120 LEU A O 1
ATOM 943 N N . GLY A 1 121 ? -1.658 -13.662 2.373 1.00 71.19 121 GLY A N 1
ATOM 944 C CA . GLY A 1 121 ? -0.628 -13.942 3.378 1.00 71.19 121 GLY A CA 1
ATOM 945 C C . GLY A 1 121 ? 0.646 -13.111 3.191 1.00 71.19 121 GLY A C 1
ATOM 946 O O . GLY A 1 121 ? 1.717 -13.525 3.626 1.00 71.19 121 GLY A O 1
ATOM 947 N N . ARG A 1 122 ? 0.548 -11.958 2.516 1.00 71.81 122 ARG A N 1
ATOM 948 C CA . ARG A 1 122 ? 1.687 -11.150 2.037 1.00 71.81 122 ARG A CA 1
ATOM 949 C C . ARG A 1 122 ? 1.722 -9.757 2.657 1.00 71.81 122 ARG A C 1
ATOM 951 O O . ARG A 1 122 ? 2.110 -8.795 2.005 1.00 71.81 122 ARG A O 1
ATOM 958 N N . VAL A 1 123 ? 1.293 -9.626 3.909 1.00 72.25 123 VAL A N 1
ATOM 959 C CA . VAL A 1 123 ? 1.328 -8.341 4.620 1.00 72.25 123 VAL A CA 1
ATOM 960 C C . VAL A 1 123 ? 2.601 -8.261 5.453 1.00 72.25 123 VAL A C 1
ATOM 962 O O . VAL A 1 123 ? 2.760 -9.055 6.383 1.00 72.25 123 VAL A O 1
ATOM 965 N N . PRO A 1 124 ? 3.505 -7.302 5.185 1.00 72.19 124 PRO A N 1
ATOM 966 C CA . PRO A 1 124 ? 4.626 -7.060 6.074 1.00 72.19 124 PRO A CA 1
ATOM 967 C C . PRO A 1 124 ? 4.126 -6.611 7.441 1.00 72.19 124 PRO A C 1
ATOM 969 O O . PRO A 1 124 ? 3.217 -5.786 7.546 1.00 72.19 124 PRO A O 1
ATOM 972 N N . MET A 1 125 ? 4.781 -7.089 8.497 1.00 69.19 125 MET A N 1
ATOM 973 C CA . MET A 1 125 ? 4.368 -6.821 9.875 1.00 69.19 125 MET A CA 1
ATOM 974 C C . MET A 1 125 ? 4.220 -5.317 10.181 1.00 69.19 125 MET A C 1
ATOM 976 O O . MET A 1 125 ? 3.316 -4.915 10.910 1.00 69.19 125 MET A O 1
ATOM 980 N N . GLY A 1 126 ? 5.057 -4.470 9.569 1.00 72.19 126 GLY A N 1
ATOM 981 C CA . GLY A 1 126 ? 4.993 -3.013 9.724 1.00 72.19 126 GLY A CA 1
ATOM 982 C C . GLY A 1 126 ? 3.691 -2.379 9.218 1.00 72.19 126 GLY A C 1
ATOM 983 O O . GLY A 1 126 ? 3.216 -1.412 9.808 1.00 72.19 126 GLY A O 1
ATOM 984 N N . LEU A 1 127 ? 3.061 -2.947 8.186 1.00 83.12 127 LEU A N 1
ATOM 985 C CA . LEU A 1 127 ? 1.855 -2.378 7.582 1.00 83.12 127 LEU A CA 1
ATOM 986 C C . LEU A 1 127 ? 0.617 -2.545 8.481 1.00 83.12 127 LEU A C 1
ATOM 988 O O . LEU A 1 127 ? -0.266 -1.691 8.476 1.00 83.12 127 LEU A O 1
ATOM 992 N N . HIS A 1 128 ? 0.573 -3.588 9.316 1.00 86.19 128 HIS A N 1
ATOM 993 C CA . HIS A 1 128 ? -0.522 -3.837 10.259 1.00 86.19 128 HIS A CA 1
ATOM 994 C C . HIS A 1 128 ? -0.801 -2.644 11.184 1.00 86.19 128 HIS A C 1
ATOM 996 O O . HIS A 1 128 ? -1.938 -2.181 11.296 1.00 86.19 128 HIS A O 1
ATOM 1002 N N . PHE A 1 129 ? 0.240 -2.136 11.849 1.00 84.81 129 PHE A N 1
ATOM 1003 C CA . PHE A 1 129 ? 0.108 -1.011 12.776 1.00 84.81 129 PHE A CA 1
ATOM 1004 C C . PHE A 1 129 ? -0.224 0.284 12.054 1.00 84.81 129 PHE A C 1
ATOM 1006 O O . PHE A 1 129 ? -1.088 1.032 12.514 1.00 84.81 129 PHE A O 1
ATOM 1013 N N . THR A 1 130 ? 0.425 0.515 10.916 1.00 89.19 130 THR A N 1
ATOM 1014 C CA . THR A 1 130 ? 0.169 1.677 10.072 1.00 89.19 130 THR A CA 1
ATOM 1015 C C . THR A 1 130 ? -1.295 1.727 9.640 1.00 89.19 130 THR A C 1
ATOM 1017 O O . THR A 1 130 ? -1.936 2.766 9.773 1.00 89.19 130 THR A O 1
ATOM 1020 N N . MET A 1 131 ? -1.877 0.591 9.252 1.00 91.06 131 MET A N 1
ATOM 1021 C CA . MET A 1 131 ? -3.290 0.508 8.879 1.00 91.06 131 MET A CA 1
ATOM 1022 C C . MET A 1 131 ? -4.249 0.683 10.057 1.00 91.06 131 MET A C 1
ATOM 1024 O O . MET A 1 131 ? -5.266 1.364 9.928 1.00 91.06 131 MET A O 1
ATOM 1028 N N . ILE A 1 132 ? -3.932 0.129 11.232 1.00 90.81 132 ILE A N 1
ATOM 1029 C CA . ILE A 1 132 ? -4.723 0.383 12.447 1.00 90.81 132 ILE A CA 1
ATOM 1030 C C . ILE A 1 132 ? -4.718 1.878 12.787 1.00 90.81 132 ILE A C 1
ATOM 1032 O O . ILE A 1 132 ? -5.766 2.450 13.101 1.00 90.81 132 ILE A O 1
ATOM 1036 N N . HIS A 1 133 ? -3.549 2.516 12.716 1.00 88.94 133 HIS A N 1
ATOM 1037 C CA . HIS A 1 133 ? -3.403 3.943 12.971 1.00 88.94 133 HIS A CA 1
ATOM 1038 C C . HIS A 1 133 ? -4.170 4.781 11.943 1.00 88.94 133 HIS A C 1
ATOM 1040 O O . HIS A 1 133 ? -4.945 5.655 12.331 1.00 88.94 133 HIS A O 1
ATOM 1046 N N . HIS A 1 134 ? -4.036 4.452 10.658 1.00 91.25 134 HIS A N 1
ATOM 1047 C CA . HIS A 1 134 ? -4.777 5.065 9.562 1.00 91.25 134 HIS A CA 1
ATOM 1048 C C . HIS A 1 134 ? -6.291 5.033 9.815 1.00 91.25 134 HIS A C 1
ATOM 1050 O O . HIS A 1 134 ? -6.931 6.085 9.885 1.00 91.25 134 HIS A O 1
ATOM 1056 N N . TYR A 1 135 ? -6.859 3.847 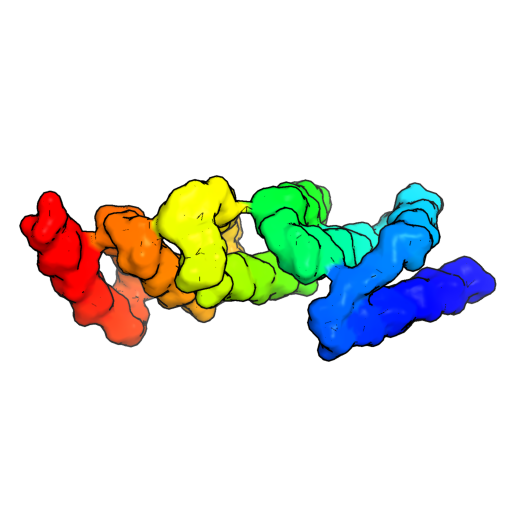10.066 1.00 91.88 135 TYR A N 1
ATOM 1057 C CA . TYR A 1 135 ? -8.286 3.707 10.364 1.00 91.88 135 TYR A CA 1
ATOM 1058 C C . TYR A 1 135 ? -8.711 4.511 11.597 1.00 91.88 135 TYR A C 1
ATOM 1060 O O . TYR A 1 135 ? -9.806 5.077 11.617 1.00 91.88 135 TYR A O 1
ATOM 1068 N N . ARG A 1 136 ? -7.847 4.624 12.615 1.00 90.50 136 ARG A N 1
ATOM 1069 C CA . ARG A 1 136 ? -8.104 5.479 13.780 1.00 90.50 136 ARG A CA 1
ATOM 1070 C C . ARG A 1 136 ? -8.175 6.960 13.394 1.00 90.50 136 ARG A C 1
ATOM 1072 O O . ARG A 1 136 ? -9.104 7.639 13.832 1.00 90.50 136 ARG A O 1
ATOM 1079 N N . LEU A 1 137 ? -7.245 7.460 12.578 1.00 89.69 137 LEU A N 1
ATOM 1080 C CA . LEU A 1 137 ? -7.202 8.866 12.147 1.00 89.69 137 LEU A CA 1
ATOM 1081 C C . LEU A 1 137 ? -8.444 9.268 11.344 1.00 89.69 137 LEU A C 1
ATOM 1083 O O . LEU A 1 137 ? -9.057 10.306 11.616 1.00 89.69 137 LEU A O 1
ATOM 1087 N N . ILE A 1 138 ? -8.880 8.412 10.417 1.00 91.12 138 ILE A N 1
ATOM 1088 C CA . ILE A 1 138 ? -10.092 8.665 9.621 1.00 91.12 138 ILE A CA 1
ATOM 1089 C C . ILE A 1 138 ? -11.390 8.372 10.387 1.00 91.12 138 ILE A C 1
ATOM 1091 O O . ILE A 1 138 ? -12.487 8.563 9.869 1.00 91.12 138 ILE A O 1
ATOM 1095 N N . GLY A 1 139 ? -11.291 7.951 11.652 1.00 90.06 139 GLY A N 1
ATOM 1096 C CA . GLY A 1 139 ? -12.433 7.697 12.524 1.00 90.06 139 GLY A CA 1
ATOM 1097 C C . GLY A 1 139 ? -13.148 6.369 12.259 1.00 90.06 139 GLY A C 1
ATOM 1098 O O . GLY A 1 139 ? -14.230 6.146 12.797 1.00 90.06 139 GLY A O 1
ATOM 1099 N N . GLN A 1 140 ? -12.564 5.469 11.480 1.00 91.56 140 GLN A N 1
ATOM 1100 C CA . GLN A 1 140 ? -13.095 4.135 11.213 1.00 91.56 140 GLN A CA 1
ATOM 1101 C C . GLN A 1 140 ? -12.706 3.154 12.336 1.00 91.56 140 GLN A C 1
ATOM 1103 O O . GLN A 1 140 ? -12.039 2.143 12.111 1.00 91.56 140 GLN A O 1
ATOM 1108 N N . TYR A 1 141 ? -13.112 3.446 13.578 1.00 92.19 141 TYR A N 1
ATOM 1109 C CA . TYR A 1 141 ? -12.679 2.698 14.772 1.00 92.19 141 TYR A CA 1
ATOM 1110 C C . TYR A 1 141 ? -13.077 1.221 14.741 1.00 92.19 141 TYR A C 1
ATOM 1112 O O . TYR A 1 141 ? -12.277 0.361 15.105 1.00 92.19 141 TYR A O 1
ATOM 1120 N N . ARG A 1 142 ? -14.265 0.912 14.210 1.00 91.50 142 ARG A N 1
ATOM 1121 C CA . ARG A 1 142 ? -14.719 -0.470 14.030 1.00 91.50 142 ARG A CA 1
ATOM 1122 C C . ARG A 1 142 ? -13.811 -1.256 13.077 1.00 91.50 142 ARG A C 1
ATOM 1124 O O . ARG A 1 142 ? -13.488 -2.406 13.365 1.00 91.50 142 ARG A O 1
ATOM 1131 N N . LEU A 1 143 ? -13.378 -0.647 11.967 1.00 90.75 143 LEU A N 1
ATOM 1132 C CA . LEU A 1 143 ? -12.443 -1.280 11.025 1.00 90.75 143 LEU A CA 1
ATOM 1133 C C . LEU A 1 143 ? -11.067 -1.482 11.669 1.00 90.75 143 LEU A C 1
ATOM 1135 O O . LEU A 1 143 ? -10.523 -2.583 11.594 1.00 90.75 143 LEU A O 1
ATOM 1139 N N . ALA A 1 144 ? -10.557 -0.476 12.387 1.00 92.81 144 ALA A N 1
ATOM 1140 C CA . ALA A 1 144 ? -9.314 -0.591 13.152 1.00 92.81 144 ALA A CA 1
ATOM 1141 C C . ALA A 1 144 ? -9.368 -1.751 14.167 1.00 92.81 144 ALA A C 1
ATOM 1143 O O . ALA A 1 144 ? -8.427 -2.540 14.268 1.00 92.81 144 ALA A O 1
ATOM 1144 N N . ARG A 1 145 ? -10.487 -1.889 14.894 1.00 93.62 145 ARG A N 1
ATOM 1145 C CA . ARG A 1 145 ? -10.685 -2.940 15.903 1.00 93.62 145 ARG A CA 1
ATOM 1146 C C . ARG A 1 145 ? -10.763 -4.324 15.266 1.00 93.62 145 ARG A C 1
ATOM 1148 O O . ARG A 1 145 ? -10.078 -5.243 15.709 1.00 93.62 145 ARG A O 1
ATOM 1155 N N . ASN A 1 146 ? -11.556 -4.469 14.205 1.00 91.12 146 ASN A N 1
ATOM 1156 C CA . ASN A 1 146 ? -11.657 -5.722 13.458 1.00 91.12 146 ASN A CA 1
ATOM 1157 C C . ASN A 1 146 ? -10.289 -6.170 12.940 1.00 91.12 146 ASN A C 1
ATOM 1159 O O . ASN A 1 146 ? -9.944 -7.346 13.045 1.00 91.12 146 ASN A O 1
ATOM 1163 N N . LEU A 1 147 ? -9.492 -5.231 12.428 1.00 89.19 147 LEU A N 1
ATOM 1164 C CA . LEU A 1 147 ? -8.148 -5.530 11.967 1.00 89.19 147 LEU A CA 1
ATOM 1165 C C . LEU A 1 147 ? -7.241 -6.007 13.109 1.00 89.19 147 LEU A C 1
ATOM 1167 O O . LEU A 1 147 ? -6.583 -7.039 12.992 1.00 89.19 147 LEU A O 1
ATOM 1171 N N . ALA A 1 148 ? -7.243 -5.303 14.237 1.00 90.88 148 ALA A N 1
ATOM 1172 C CA . ALA A 1 148 ? -6.468 -5.710 15.401 1.00 90.88 148 ALA A CA 1
ATOM 1173 C C . ALA A 1 148 ? -6.858 -7.117 15.907 1.00 90.88 148 ALA A C 1
ATOM 1175 O O . ALA A 1 148 ? -5.983 -7.896 16.287 1.00 90.88 148 ALA A O 1
ATOM 1176 N N . HIS A 1 149 ? -8.138 -7.500 15.828 1.00 91.00 149 HIS A N 1
ATOM 1177 C CA . HIS A 1 149 ? -8.561 -8.878 16.094 1.00 91.00 149 HIS A CA 1
ATOM 1178 C C . HIS A 1 149 ? -8.021 -9.886 15.071 1.00 91.00 149 HIS A C 1
ATOM 1180 O O . HIS A 1 149 ? -7.512 -10.927 15.486 1.00 91.00 149 HIS A O 1
ATOM 1186 N N . LYS A 1 150 ? -8.082 -9.587 13.761 1.00 85.88 150 LYS A N 1
ATOM 1187 C CA . LYS A 1 150 ? -7.505 -10.454 12.711 1.00 85.88 150 LYS A CA 1
ATOM 1188 C C . LYS A 1 150 ? -6.014 -10.714 12.969 1.00 85.88 150 LYS A C 1
ATOM 1190 O O . LYS A 1 150 ? -5.568 -11.852 12.875 1.00 85.88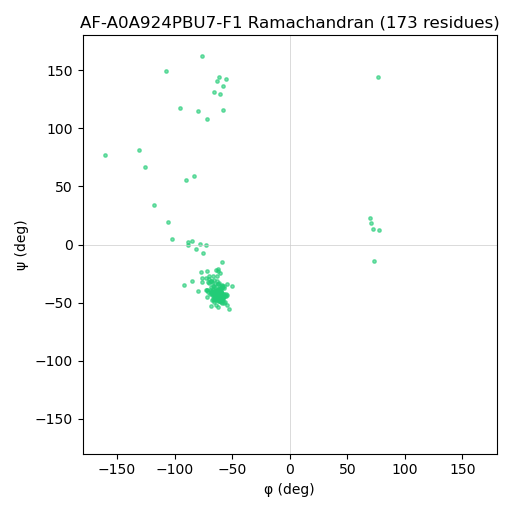 150 LYS A O 1
ATOM 1195 N N . ILE A 1 151 ? -5.260 -9.683 13.352 1.00 84.62 151 ILE A N 1
ATOM 1196 C CA . ILE A 1 151 ? -3.828 -9.813 13.657 1.00 84.62 151 ILE A CA 1
ATOM 1197 C C . ILE A 1 151 ? -3.610 -10.667 14.909 1.00 84.62 151 ILE A C 1
ATOM 1199 O O . ILE A 1 151 ? -2.796 -11.583 14.869 1.00 84.62 151 ILE A O 1
ATOM 1203 N N . LEU A 1 152 ? -4.350 -10.435 16.002 1.00 88.19 152 LEU A N 1
ATOM 1204 C CA . LEU A 1 152 ? -4.223 -11.255 17.217 1.00 88.19 152 LEU A CA 1
ATOM 1205 C C . LEU A 1 152 ? -4.617 -12.722 17.010 1.00 88.19 152 LEU A C 1
ATOM 1207 O O . LEU A 1 152 ? -4.113 -13.579 17.731 1.00 88.19 152 LEU A O 1
ATOM 1211 N N . ALA A 1 153 ? -5.495 -13.022 16.051 1.00 86.69 153 ALA A N 1
ATOM 1212 C CA . ALA A 1 153 ? -5.837 -14.400 15.711 1.00 86.69 153 ALA A CA 1
ATOM 1213 C C . ALA A 1 153 ? -4.634 -15.166 15.130 1.00 86.69 153 ALA A C 1
ATOM 1215 O O . ALA A 1 153 ? -4.487 -16.357 15.388 1.00 86.69 153 ALA A O 1
ATOM 1216 N N . VAL A 1 154 ? -3.761 -14.478 14.386 1.00 80.75 154 VAL A N 1
ATOM 1217 C CA . VAL A 1 154 ? -2.552 -15.060 13.775 1.00 80.75 154 VAL A CA 1
ATOM 1218 C C . VAL A 1 154 ? -1.331 -14.920 14.694 1.00 80.75 154 VAL A C 1
ATOM 1220 O O . VAL A 1 154 ? -0.491 -15.813 14.760 1.00 80.75 154 VAL A O 1
ATOM 1223 N N . ALA A 1 155 ? -1.245 -13.822 15.445 1.00 81.19 155 ALA A N 1
ATOM 1224 C CA . ALA A 1 155 ? -0.156 -13.502 16.360 1.00 81.19 155 ALA A CA 1
ATOM 1225 C C . ALA A 1 155 ? -0.704 -13.085 17.746 1.00 81.19 155 ALA A C 1
ATOM 1227 O O . ALA A 1 155 ? -0.762 -11.896 18.068 1.00 81.19 155 ALA A O 1
ATOM 1228 N N . PRO A 1 156 ? -1.072 -14.039 18.624 1.00 87.06 156 PRO A N 1
ATOM 1229 C CA . PRO A 1 156 ? -1.736 -13.739 19.906 1.00 87.06 156 PRO A CA 1
ATOM 1230 C C . PRO A 1 156 ? -0.922 -12.896 20.900 1.00 87.06 156 PRO A C 1
ATOM 1232 O O . PRO A 1 156 ? -1.495 -12.276 21.806 1.00 87.06 156 PRO A O 1
ATOM 1235 N N . ASN A 1 157 ? 0.403 -12.885 20.726 1.00 86.81 157 ASN A N 1
ATOM 1236 C CA . ASN A 1 157 ? 1.374 -12.155 21.544 1.00 86.81 157 ASN A CA 1
ATOM 1237 C C . ASN A 1 157 ? 1.930 -10.913 20.831 1.00 86.81 157 ASN A C 1
ATOM 1239 O O . ASN A 1 157 ? 2.996 -10.424 21.198 1.00 86.81 157 ASN A O 1
ATOM 1243 N N . TYR A 1 158 ? 1.234 -10.410 19.806 1.00 82.81 158 TYR A N 1
ATOM 1244 C CA . TYR A 1 158 ? 1.652 -9.217 19.079 1.00 82.81 158 TYR A CA 1
ATOM 1245 C C . TYR A 1 158 ? 1.775 -8.012 20.039 1.00 82.81 158 TYR A C 1
ATOM 1247 O O . TYR A 1 158 ? 0.767 -7.614 20.644 1.00 82.81 158 TYR A O 1
ATOM 1255 N N . PRO A 1 159 ? 2.982 -7.443 20.231 1.00 83.69 159 PRO A N 1
ATOM 1256 C CA . PRO A 1 159 ? 3.230 -6.458 21.283 1.00 83.69 159 PRO A CA 1
ATOM 1257 C C . PRO A 1 159 ? 2.325 -5.229 21.166 1.00 83.69 159 PRO A C 1
ATOM 1259 O O . PRO A 1 159 ? 2.115 -4.713 20.077 1.00 83.69 159 PRO A O 1
ATOM 1262 N N . GLY A 1 160 ? 1.772 -4.751 22.285 1.00 84.62 160 GLY A N 1
ATOM 1263 C CA . GLY A 1 160 ? 0.995 -3.501 22.353 1.00 84.62 160 GLY A CA 1
ATOM 1264 C C . GLY A 1 160 ? -0.416 -3.535 21.741 1.00 84.62 160 GLY A C 1
ATOM 1265 O O . GLY A 1 160 ? -1.231 -2.665 22.044 1.00 84.62 160 GLY A O 1
ATOM 1266 N N . LEU A 1 161 ? -0.765 -4.551 20.947 1.00 88.88 161 LEU A N 1
ATOM 1267 C CA . LEU A 1 161 ? -2.029 -4.573 20.201 1.00 88.88 161 LEU A CA 1
ATOM 1268 C C . LEU A 1 161 ? -3.275 -4.742 21.080 1.00 88.88 161 LEU A C 1
ATOM 1270 O O . LEU A 1 161 ? -4.334 -4.204 20.764 1.00 88.88 161 LEU A O 1
ATOM 1274 N N . ARG A 1 162 ? -3.153 -5.432 22.220 1.00 88.75 162 ARG A N 1
ATOM 1275 C CA . ARG A 1 162 ? -4.252 -5.564 23.195 1.00 88.75 162 ARG A CA 1
ATOM 1276 C C . ARG A 1 162 ? -4.626 -4.230 23.845 1.00 88.75 162 ARG A C 1
ATOM 1278 O O . ARG A 1 162 ? -5.806 -3.988 24.077 1.00 88.75 162 ARG A O 1
ATOM 1285 N N . GLU A 1 163 ? -3.653 -3.358 24.102 1.00 90.50 163 GLU A N 1
ATOM 1286 C CA . GLU A 1 163 ? -3.924 -2.017 24.640 1.00 90.50 163 GLU A CA 1
ATOM 1287 C C . GLU A 1 163 ? -4.540 -1.108 23.572 1.00 90.50 163 GLU A C 1
ATOM 1289 O O . GLU A 1 163 ? -5.506 -0.394 23.844 1.00 90.50 163 GLU A O 1
ATOM 1294 N N . VAL A 1 164 ? -4.062 -1.209 22.326 1.00 90.56 164 VAL A N 1
ATOM 1295 C CA . VAL A 1 164 ? -4.675 -0.513 21.185 1.00 90.56 164 VAL A 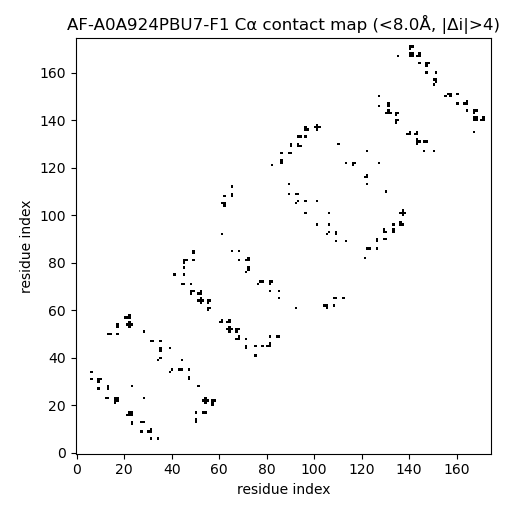CA 1
ATOM 1296 C C . VAL A 1 164 ? -6.145 -0.915 21.018 1.00 90.56 164 VAL A C 1
ATOM 1298 O O . VAL A 1 164 ? -6.991 -0.043 20.846 1.00 90.56 164 VAL A O 1
ATOM 1301 N N . LEU A 1 165 ? -6.478 -2.204 21.139 1.00 92.38 165 LEU A N 1
ATOM 1302 C CA . LEU A 1 165 ? -7.861 -2.694 21.070 1.00 92.38 165 LEU A CA 1
ATOM 1303 C C . LEU A 1 165 ? -8.783 -2.066 22.119 1.00 92.38 165 LEU A C 1
ATOM 1305 O O . LEU A 1 165 ? -9.881 -1.633 21.769 1.00 92.38 165 LEU A O 1
ATOM 1309 N N . LYS A 1 166 ? -8.339 -1.976 23.379 1.00 91.12 166 LYS A N 1
ATOM 1310 C CA . LYS A 1 166 ? -9.116 -1.327 24.449 1.00 91.12 166 LYS A CA 1
ATOM 1311 C C . LYS A 1 166 ? -9.398 0.140 24.119 1.00 91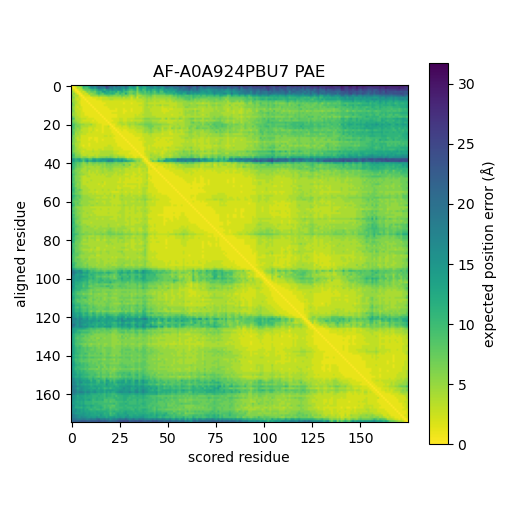.12 166 LYS A C 1
ATOM 1313 O O . LYS A 1 166 ? -10.530 0.594 24.249 1.00 91.12 166 LYS A O 1
ATOM 1318 N N . SER A 1 167 ? -8.382 0.866 23.646 1.00 92.94 167 SER A N 1
ATOM 1319 C CA . SER A 1 167 ? -8.530 2.269 23.240 1.00 92.94 167 SER A CA 1
ATOM 1320 C C . SER A 1 167 ? -9.506 2.431 22.069 1.00 92.94 167 SER A C 1
ATOM 1322 O O . SER A 1 167 ? -10.334 3.339 22.080 1.00 92.94 167 SER A O 1
ATOM 1324 N N . LEU A 1 168 ? -9.448 1.542 21.073 1.00 93.38 168 LEU A N 1
ATOM 1325 C CA . LEU A 1 168 ? -10.363 1.569 19.929 1.00 93.38 168 LEU A CA 1
ATOM 1326 C C . LEU A 1 168 ? -11.816 1.302 20.335 1.00 93.38 168 LEU A C 1
ATOM 1328 O O . LEU A 1 168 ? -12.710 1.946 19.793 1.00 93.38 168 LEU A O 1
ATOM 1332 N N . GLN A 1 169 ? -12.050 0.402 21.295 1.00 91.81 169 GLN A N 1
ATOM 1333 C CA . GLN A 1 169 ? -13.388 0.136 21.822 1.00 91.81 169 GLN A CA 1
ATOM 1334 C C . GLN A 1 169 ? -13.999 1.386 22.472 1.00 91.81 169 GLN A C 1
ATOM 1336 O O . GLN A 1 169 ? -15.115 1.762 22.129 1.00 91.81 169 GLN A O 1
ATOM 1341 N N . GLN A 1 170 ? -13.248 2.070 23.337 1.00 92.12 170 GLN A N 1
ATOM 1342 C CA . GLN A 1 170 ? -13.715 3.300 23.989 1.00 92.12 170 GLN A CA 1
ATOM 1343 C C . GLN A 1 170 ? -14.051 4.402 22.974 1.00 92.12 170 GLN A C 1
ATOM 1345 O O . GLN A 1 170 ? -15.047 5.104 23.117 1.00 92.12 170 GLN A O 1
ATOM 1350 N N . LEU A 1 171 ? -13.230 4.549 21.929 1.00 90.06 171 LEU A N 1
ATOM 1351 C CA . LEU A 1 171 ? -13.456 5.530 20.863 1.00 90.06 171 LEU A CA 1
ATOM 1352 C C . LEU A 1 171 ? -14.681 5.203 19.995 1.00 90.06 171 LEU A C 1
ATOM 1354 O O . LEU A 1 171 ? -15.311 6.118 19.469 1.00 90.06 171 LEU A O 1
ATOM 1358 N N . GLU A 1 172 ? -15.001 3.921 19.809 1.00 88.12 172 GLU A N 1
ATOM 1359 C CA . GLU A 1 172 ? -16.210 3.478 19.106 1.00 88.12 172 GLU A CA 1
ATOM 1360 C C . GLU A 1 172 ? -17.474 3.740 19.930 1.00 88.12 172 GLU A C 1
ATOM 1362 O O . GLU A 1 172 ? -18.463 4.193 19.370 1.00 88.12 172 GLU A O 1
ATOM 1367 N N . GLU A 1 173 ? -17.426 3.508 21.244 1.00 89.38 173 GLU A N 1
ATOM 1368 C CA . GLU A 1 173 ? -18.548 3.731 22.171 1.00 89.38 173 GLU A CA 1
ATOM 1369 C C . GLU A 1 173 ? -18.833 5.223 22.434 1.00 89.38 173 GLU A C 1
ATOM 1371 O O . GLU A 1 173 ? -19.941 5.580 22.822 1.00 89.38 173 GLU A O 1
ATOM 1376 N N . ALA A 1 174 ? -17.848 6.101 22.222 1.00 85.88 174 ALA A N 1
ATOM 1377 C CA . ALA A 1 174 ? -17.966 7.548 22.422 1.00 85.88 174 ALA A CA 1
ATOM 1378 C C . ALA A 1 174 ? -18.557 8.318 21.218 1.00 85.88 174 ALA A C 1
ATOM 1380 O O . ALA A 1 174 ? -18.597 9.550 21.250 1.00 85.88 174 ALA A O 1
ATOM 1381 N N . LYS A 1 175 ? -18.955 7.619 20.149 1.00 65.56 175 LYS A N 1
ATOM 1382 C CA . LYS A 1 175 ? -19.547 8.181 18.925 1.00 65.56 175 LYS A CA 1
ATOM 1383 C C . LYS A 1 175 ? -21.048 7.960 18.858 1.00 65.56 175 LYS A C 1
ATOM 1385 O O . LYS A 1 175 ? -21.711 8.866 18.310 1.00 65.56 175 LYS A O 1
#

Radius of gyration: 18.46 Å; Cα contacts (8 Å, |Δi|>4): 157; chains: 1; bounding box: 44×31×52 Å

Sequence (175 aa):
MMQTIEIELLMDQINAYRDSGSAPPEELMNQYRRFVEASPTEGDASELAIADAASLETQGRYCEALVVFEQALQKFPQNLVLQKDWSGFLVSIALSTESLGKKDPSHAELGRTYDRLLELGRVPMGLHFTMIHHYRLIGQYRLARNLAHKILAVAPNYPGLREVLKSLQQLEEAK

Solvent-accessible surface area (backbone atoms only — not comparable to full-atom values): 9637 Å² total; per-residue (Å²): 115,73,68,62,58,53,52,54,52,51,48,54,52,44,48,53,25,53,78,70,69,42,56,56,56,67,68,60,53,50,54,49,48,56,51,33,73,76,64,59,47,75,65,50,48,43,52,48,31,52,53,53,22,50,34,27,44,66,70,70,38,48,59,59,21,51,51,38,45,50,56,46,38,73,76,42,69,83,43,64,66,56,55,49,53,46,52,51,48,54,46,49,56,41,69,42,43,81,79,62,39,76,78,38,68,47,60,60,49,51,51,53,53,50,53,51,33,50,76,72,74,66,61,59,76,71,50,57,58,45,50,35,50,33,27,48,75,56,63,40,26,66,60,22,38,53,49,52,49,58,48,37,75,78,38,78,80,52,81,69,48,69,59,50,43,54,54,31,50,54,60,50,75,74,107

pLDDT: mean 85.85, std 6.67, range [56.81, 93.62]

Mean predicted aligned error: 6.0 Å

Foldseek 3Di:
DVLVVVLVVLLVQLVVCLVVLHQDDPVSLVVLVVSCVVPNDLVSLLSSLLSVLSNCVSVVNNLVNLVSLVVNCVVVVPPPVSLVSSLVSLLVVLVCLVVCDLPRVNLVVSLVSQVVCVVVVSHDPVSLVSNLSSCVSSLVLVSSLVSLVVVCVVVVPPPPSVVSNVVSVVSVVVD

Secondary structure (DSSP, 8-state):
-HHHHHHHHHHHHHHHHHHTT-PPPHHHHHHHHHHHHHS--HHHHHHHHHHHHHHHHHTT-HHHHHHHHHHHHHH-TT-HHHHHHHHHHHHHHHHTHHHH-TT-HHHHHHHHHHHHHHHTT---HHHHHHHHHHHHHTT-HHHHHHHHHHHHHH-TT-TTHHHHHHHHHHHHHT-